Protein AF-A0A8T4YXF9-F1 (afdb_monomer_lite)

Structure (mmCIF, N/CA/C/O backbone):
data_AF-A0A8T4YXF9-F1
#
_entry.id   AF-A0A8T4YXF9-F1
#
loop_
_atom_site.group_PDB
_atom_site.id
_atom_site.type_symbol
_atom_site.label_atom_id
_atom_site.label_alt_id
_atom_site.label_comp_id
_atom_site.label_asym_id
_atom_site.label_entity_id
_atom_site.label_seq_id
_atom_site.pdbx_PDB_ins_code
_atom_site.Cartn_x
_atom_site.Cartn_y
_atom_site.Cartn_z
_atom_site.occupancy
_atom_site.B_iso_or_equiv
_atom_site.auth_seq_id
_atom_site.auth_comp_id
_atom_site.auth_asym_id
_atom_site.auth_atom_id
_atom_site.pdbx_PDB_model_num
ATOM 1 N N . MET A 1 1 ? 6.221 11.443 -21.864 1.00 37.50 1 MET A N 1
ATOM 2 C CA . MET A 1 1 ? 4.956 11.718 -21.140 1.00 37.50 1 MET A CA 1
ATOM 3 C C . MET A 1 1 ? 3.999 10.520 -21.097 1.00 37.50 1 MET A C 1
ATOM 5 O O . MET A 1 1 ? 3.347 10.346 -20.080 1.00 37.50 1 MET A O 1
ATOM 9 N N . ALA A 1 2 ? 3.949 9.648 -22.116 1.00 31.17 2 ALA A N 1
ATOM 10 C CA . ALA A 1 2 ? 3.061 8.471 -22.134 1.00 31.17 2 ALA A CA 1
ATOM 11 C C . ALA A 1 2 ? 3.384 7.363 -21.096 1.00 31.17 2 ALA A C 1
ATOM 13 O O . ALA A 1 2 ? 2.516 6.562 -20.759 1.00 31.17 2 ALA A O 1
ATOM 14 N N . SER A 1 3 ? 4.604 7.321 -20.543 1.00 36.28 3 SER A N 1
ATOM 15 C CA . SER A 1 3 ? 5.020 6.326 -19.538 1.00 36.28 3 SER A CA 1
ATOM 16 C C . SER A 1 3 ? 4.462 6.584 -18.129 1.00 36.28 3 SER A C 1
ATOM 18 O O . SER A 1 3 ? 4.162 5.630 -17.416 1.00 36.28 3 SER A O 1
ATOM 20 N N . PHE A 1 4 ? 4.237 7.848 -17.746 1.00 41.09 4 PHE A N 1
ATOM 21 C CA . PHE A 1 4 ? 3.657 8.216 -16.441 1.00 41.09 4 PHE A CA 1
ATOM 22 C C . PHE A 1 4 ? 2.193 7.787 -16.303 1.00 41.09 4 PHE A C 1
ATOM 24 O O . PHE A 1 4 ? 1.737 7.410 -15.219 1.00 41.09 4 PHE A O 1
ATOM 31 N N . ILE A 1 5 ? 1.466 7.814 -17.421 1.00 38.06 5 ILE A N 1
ATOM 32 C CA . ILE A 1 5 ? 0.070 7.391 -17.495 1.00 38.06 5 ILE A CA 1
ATOM 33 C C . ILE A 1 5 ? -0.006 5.863 -17.336 1.00 38.06 5 ILE A C 1
ATOM 35 O O . ILE A 1 5 ? -0.852 5.375 -16.598 1.00 38.06 5 ILE A O 1
ATOM 39 N N . SER A 1 6 ? 0.935 5.107 -17.916 1.00 39.06 6 SER A N 1
ATOM 40 C CA . SER A 1 6 ? 0.966 3.638 -17.834 1.00 39.06 6 SER A CA 1
ATOM 41 C C . SER A 1 6 ? 1.230 3.109 -16.413 1.00 39.06 6 SER A C 1
ATOM 43 O O . SER A 1 6 ? 0.475 2.259 -15.941 1.00 39.06 6 SER A O 1
ATOM 45 N N . SER A 1 7 ? 2.211 3.658 -15.677 1.00 43.06 7 SER A N 1
ATOM 46 C CA . SER A 1 7 ? 2.445 3.266 -14.270 1.00 43.06 7 SER A CA 1
ATOM 47 C C . SER A 1 7 ? 1.291 3.686 -13.353 1.00 43.06 7 SER A C 1
ATOM 49 O O . SER A 1 7 ? 0.903 2.931 -12.462 1.00 43.06 7 SER A O 1
ATOM 51 N N . SER A 1 8 ? 0.679 4.851 -13.598 1.00 41.12 8 SER A N 1
ATOM 52 C CA . SER A 1 8 ? -0.497 5.296 -12.839 1.00 41.12 8 SER A CA 1
ATOM 53 C C . SER A 1 8 ? -1.728 4.426 -13.113 1.00 41.12 8 SER A C 1
ATOM 55 O O . SER A 1 8 ? -2.466 4.120 -12.182 1.00 41.12 8 SER A O 1
ATOM 57 N N . ILE A 1 9 ? -1.922 3.977 -14.358 1.00 41.12 9 ILE A N 1
ATOM 58 C CA . ILE A 1 9 ? -3.012 3.077 -14.758 1.00 41.12 9 ILE A CA 1
ATOM 59 C C . ILE A 1 9 ? -2.824 1.675 -14.173 1.00 41.12 9 ILE A C 1
ATOM 61 O O . ILE A 1 9 ? -3.790 1.110 -13.682 1.00 41.12 9 ILE A O 1
ATOM 65 N N . ILE A 1 10 ? -1.611 1.112 -14.163 1.00 44.91 10 ILE A N 1
ATOM 66 C CA . ILE A 1 10 ? -1.363 -0.217 -13.571 1.00 44.91 10 ILE A CA 1
ATOM 67 C C . ILE A 1 10 ? -1.639 -0.200 -12.062 1.00 44.91 10 ILE A C 1
ATOM 69 O O . ILE A 1 10 ? -2.296 -1.107 -11.552 1.00 44.91 10 ILE A O 1
ATOM 73 N N . ILE A 1 11 ? -1.216 0.860 -11.363 1.00 48.94 11 ILE A N 1
ATOM 74 C CA . ILE A 1 11 ? -1.552 1.075 -9.948 1.00 48.94 11 ILE A CA 1
ATOM 75 C C . ILE A 1 11 ? -3.076 1.161 -9.775 1.00 48.94 11 ILE A C 1
ATOM 77 O O . ILE A 1 11 ? -3.632 0.422 -8.967 1.00 48.94 11 ILE A O 1
ATOM 81 N N . MET A 1 12 ? -3.759 1.960 -10.602 1.00 34.03 12 MET A N 1
ATOM 82 C CA . MET A 1 12 ? -5.221 2.103 -10.574 1.00 34.03 12 MET A CA 1
ATOM 83 C C . MET A 1 12 ? -5.959 0.785 -10.868 1.00 34.03 12 MET A C 1
ATOM 85 O O . MET A 1 12 ? -6.937 0.481 -10.198 1.00 34.03 12 MET A O 1
ATOM 89 N N . ILE A 1 13 ? -5.496 -0.039 -11.814 1.00 41.28 13 ILE A N 1
ATOM 90 C CA . ILE A 1 13 ? -6.091 -1.352 -12.129 1.00 41.28 13 ILE A CA 1
ATOM 91 C C . ILE A 1 13 ? -5.917 -2.321 -10.951 1.00 41.28 13 ILE A C 1
ATOM 93 O O . ILE A 1 13 ? -6.835 -3.078 -10.623 1.00 41.28 13 ILE A O 1
ATOM 97 N N . GLN A 1 14 ? -4.767 -2.276 -10.270 1.00 49.88 14 GLN A N 1
ATOM 98 C CA . GLN A 1 14 ? -4.555 -3.030 -9.036 1.00 49.88 14 GLN A CA 1
ATOM 9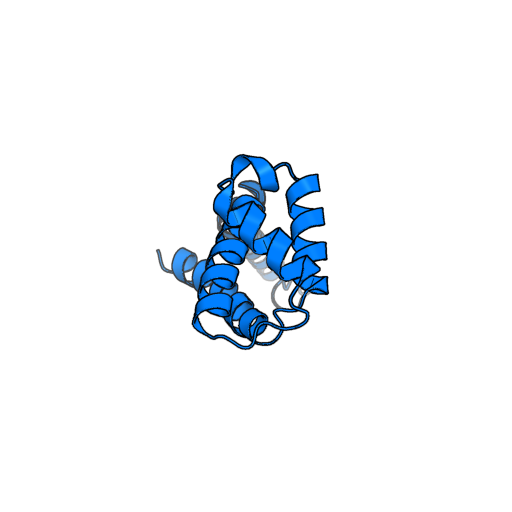9 C C . GLN A 1 14 ? -5.495 -2.541 -7.924 1.00 49.88 14 GLN A C 1
ATOM 101 O O . GLN A 1 14 ? -6.044 -3.363 -7.194 1.00 49.88 14 GLN A O 1
ATOM 106 N N . ASP A 1 15 ? -5.732 -1.231 -7.831 1.00 46.59 15 ASP A N 1
ATOM 107 C CA . ASP A 1 15 ? -6.634 -0.612 -6.854 1.00 46.59 15 ASP A CA 1
ATOM 108 C C . ASP A 1 15 ? -8.123 -0.927 -7.123 1.00 46.59 15 ASP A C 1
ATOM 110 O O . ASP A 1 15 ? -8.887 -1.129 -6.179 1.00 46.59 15 ASP A O 1
ATOM 114 N N . VAL A 1 16 ? -8.541 -1.086 -8.386 1.00 47.22 16 VAL A N 1
ATOM 115 C CA . VAL A 1 16 ? -9.903 -1.542 -8.737 1.00 47.22 16 VAL A CA 1
ATOM 116 C C . VAL A 1 16 ? -10.115 -3.005 -8.336 1.00 47.22 16 VAL A C 1
ATOM 118 O O . VAL A 1 16 ? -11.151 -3.343 -7.763 1.00 47.22 16 VAL A O 1
ATOM 121 N N . LYS A 1 17 ? -9.117 -3.878 -8.541 1.00 50.03 17 LYS A N 1
ATOM 122 C CA . LYS A 1 17 ? -9.159 -5.258 -8.022 1.00 50.03 17 LYS A CA 1
ATOM 123 C C . LYS A 1 17 ? -9.176 -5.279 -6.488 1.00 50.03 17 LYS A C 1
ATOM 125 O O . LYS A 1 17 ? -9.879 -6.094 -5.904 1.00 50.03 17 LYS A O 1
ATOM 130 N N . MET A 1 18 ? -8.463 -4.356 -5.835 1.00 52.22 18 MET A N 1
ATOM 131 C CA . MET A 1 18 ? -8.468 -4.193 -4.373 1.00 52.22 18 MET A CA 1
ATOM 132 C C . MET A 1 18 ? -9.834 -3.789 -3.806 1.00 52.22 18 MET A C 1
ATOM 134 O O . MET A 1 18 ? -10.144 -4.163 -2.676 1.00 52.22 18 MET A O 1
ATOM 138 N N . MET A 1 19 ? -10.655 -3.071 -4.576 1.00 50.22 19 MET A N 1
ATOM 139 C CA . MET A 1 19 ? -11.994 -2.637 -4.164 1.00 50.22 19 MET A CA 1
ATOM 140 C C . MET A 1 19 ? -12.930 -3.819 -3.848 1.00 50.22 19 MET A C 1
ATOM 142 O O . MET A 1 19 ? -13.811 -3.688 -3.004 1.00 50.22 19 MET A O 1
ATOM 146 N N . PHE A 1 20 ? -12.690 -4.987 -4.459 1.00 54.69 20 PHE A N 1
ATOM 147 C CA . PHE A 1 20 ? -13.447 -6.223 -4.223 1.00 54.69 20 PHE A CA 1
ATOM 148 C C . PHE A 1 20 ? -12.923 -7.082 -3.051 1.00 54.69 20 PHE A C 1
ATOM 150 O O . PHE A 1 20 ? -13.629 -7.986 -2.610 1.00 54.69 20 PHE A O 1
ATOM 157 N N . TYR A 1 21 ? -11.729 -6.800 -2.507 1.00 61.22 21 TYR A N 1
ATOM 158 C CA . TYR A 1 21 ? -11.090 -7.582 -1.427 1.00 61.22 21 TYR A CA 1
ATOM 159 C C . TYR A 1 21 ? -10.690 -6.720 -0.220 1.00 61.22 21 TYR A C 1
ATOM 161 O O . TYR A 1 21 ? -9.688 -6.993 0.448 1.00 61.22 21 TYR A O 1
ATOM 169 N N . LEU A 1 22 ? -11.434 -5.645 0.048 1.00 70.56 22 LEU A N 1
ATOM 170 C CA . LEU A 1 22 ? -11.183 -4.774 1.192 1.00 70.56 22 LEU A CA 1
ATOM 171 C C . LEU A 1 22 ? -11.615 -5.469 2.494 1.00 70.56 22 LEU A C 1
ATOM 173 O O . LEU A 1 22 ? -12.715 -5.262 2.988 1.00 70.56 22 LEU A O 1
ATOM 177 N N . ASP A 1 23 ? -10.755 -6.336 3.007 1.00 79.00 23 ASP A N 1
ATOM 178 C CA . ASP A 1 23 ? -11.009 -7.158 4.192 1.00 79.00 23 ASP A CA 1
ATOM 179 C C . ASP A 1 23 ? -10.217 -6.628 5.395 1.00 79.00 23 ASP A C 1
ATOM 181 O O . ASP A 1 23 ? -9.124 -6.066 5.224 1.00 79.00 23 ASP A O 1
ATOM 185 N N . SER A 1 24 ? -10.717 -6.839 6.615 1.00 83.25 24 SER A N 1
ATOM 186 C CA . SER A 1 24 ? -10.011 -6.431 7.842 1.00 83.25 24 SER A CA 1
ATOM 187 C C . SER A 1 24 ? -8.577 -6.983 7.892 1.00 83.25 24 SER A C 1
ATOM 189 O O . SER A 1 24 ? -7.617 -6.246 8.146 1.00 83.25 24 SER A O 1
ATOM 191 N N . HIS A 1 25 ? -8.392 -8.254 7.519 1.00 84.94 25 HIS A N 1
ATOM 192 C CA . HIS A 1 25 ? -7.077 -8.895 7.469 1.00 84.94 25 HIS A CA 1
ATOM 193 C C . HIS A 1 25 ? -6.114 -8.211 6.480 1.00 84.94 25 HIS A C 1
ATOM 195 O O . HIS A 1 25 ? -4.924 -8.032 6.766 1.00 84.94 25 HIS A O 1
ATOM 201 N N . TYR A 1 26 ? -6.617 -7.777 5.319 1.00 84.38 26 TYR A N 1
ATOM 202 C CA . TYR A 1 26 ? -5.809 -7.036 4.352 1.00 84.38 26 TYR A CA 1
ATOM 203 C C . TYR A 1 26 ? -5.358 -5.685 4.923 1.00 84.38 26 TYR A C 1
ATOM 205 O O . TYR A 1 26 ? -4.180 -5.330 4.813 1.00 84.38 26 TYR A O 1
ATOM 213 N N . LEU A 1 27 ? -6.267 -4.950 5.570 1.00 86.62 27 LEU A N 1
ATOM 214 C CA . LEU A 1 27 ? -5.954 -3.666 6.202 1.00 86.62 27 LEU A CA 1
ATOM 215 C C . LEU A 1 27 ? -4.934 -3.823 7.337 1.00 86.62 27 LEU A C 1
ATOM 217 O O . LEU A 1 27 ? -3.995 -3.030 7.425 1.00 86.62 27 LEU A O 1
ATOM 221 N N . ALA A 1 28 ? -5.052 -4.875 8.149 1.00 87.62 28 ALA A N 1
ATOM 222 C CA . ALA A 1 28 ? -4.096 -5.188 9.208 1.00 87.62 28 ALA A CA 1
ATOM 223 C C . ALA A 1 28 ? -2.690 -5.471 8.652 1.00 87.62 28 ALA A C 1
ATOM 225 O O . ALA A 1 28 ? -1.695 -4.931 9.146 1.00 87.62 28 ALA A O 1
ATOM 226 N N . ARG A 1 29 ? -2.596 -6.257 7.570 1.00 86.81 29 ARG A N 1
ATOM 227 C CA . ARG A 1 29 ? -1.320 -6.536 6.895 1.00 86.81 29 ARG A CA 1
ATOM 228 C C . ARG A 1 29 ? -0.710 -5.273 6.288 1.00 86.81 29 ARG A C 1
ATOM 230 O O . ARG A 1 29 ? 0.493 -5.047 6.437 1.00 86.81 29 ARG A O 1
ATOM 237 N N . LEU A 1 30 ? -1.526 -4.436 5.645 1.00 86.44 30 LEU A N 1
ATOM 238 C CA . LEU A 1 30 ? -1.081 -3.163 5.079 1.00 86.44 30 LEU A CA 1
ATOM 239 C C . LEU A 1 30 ? -0.558 -2.22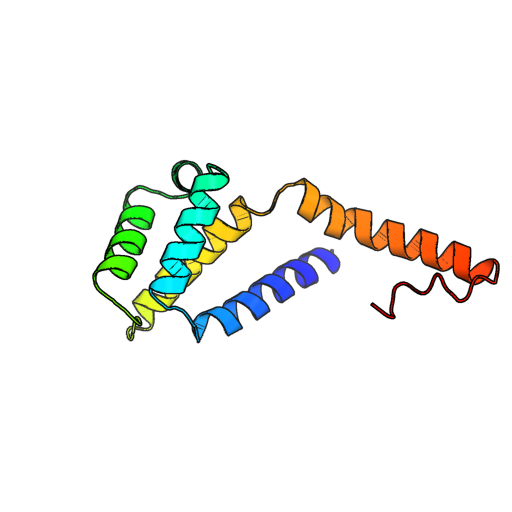3 6.172 1.00 86.44 30 LEU A C 1
ATOM 241 O O . LEU A 1 30 ? 0.507 -1.629 6.006 1.00 86.44 30 LEU A O 1
ATOM 245 N N . ARG A 1 31 ? -1.268 -2.126 7.302 1.00 88.75 31 ARG A N 1
ATOM 246 C CA . ARG A 1 31 ? -0.833 -1.354 8.472 1.00 88.75 31 ARG A CA 1
ATOM 247 C C . ARG A 1 31 ? 0.532 -1.833 8.962 1.00 88.75 31 ARG A C 1
ATOM 249 O O . ARG A 1 31 ? 1.434 -1.016 9.130 1.00 88.75 31 ARG A O 1
ATOM 256 N N . LEU A 1 32 ? 0.710 -3.142 9.144 1.00 89.56 32 LEU A N 1
ATOM 257 C CA . LEU A 1 32 ? 1.980 -3.715 9.597 1.00 89.56 32 LEU A CA 1
ATOM 258 C C . LEU A 1 32 ? 3.127 -3.391 8.628 1.00 89.56 32 LEU A C 1
ATOM 260 O O . LEU A 1 32 ? 4.219 -3.001 9.044 1.00 89.56 32 LEU A O 1
ATOM 264 N N . GLU A 1 33 ? 2.887 -3.494 7.322 1.00 85.88 33 GLU A N 1
ATOM 265 C CA . GLU A 1 33 ? 3.896 -3.161 6.320 1.00 85.88 33 GLU A CA 1
ATOM 266 C C . GLU A 1 33 ? 4.237 -1.662 6.292 1.00 85.88 33 GLU A C 1
ATOM 268 O O . GLU A 1 33 ? 5.412 -1.296 6.218 1.00 85.88 33 GLU A O 1
ATOM 273 N N . ALA A 1 34 ? 3.232 -0.794 6.414 1.00 87.00 34 ALA A N 1
ATOM 274 C CA . ALA A 1 34 ? 3.412 0.652 6.471 1.00 87.00 34 ALA A CA 1
ATOM 275 C C . ALA A 1 34 ? 4.145 1.105 7.744 1.00 87.00 34 ALA A C 1
ATOM 277 O O . ALA A 1 34 ? 4.941 2.047 7.690 1.00 87.00 34 ALA A O 1
ATOM 278 N N . MET A 1 35 ? 3.909 0.435 8.878 1.00 88.50 35 MET A N 1
ATOM 279 C CA . MET A 1 35 ? 4.629 0.677 10.131 1.00 88.50 35 MET A CA 1
ATOM 280 C C . MET A 1 35 ? 6.104 0.295 10.007 1.00 88.50 35 MET A C 1
ATOM 282 O O . MET A 1 35 ? 6.958 1.105 10.358 1.00 88.50 35 MET A O 1
ATOM 286 N N . ARG A 1 36 ? 6.417 -0.877 9.431 1.00 87.25 36 ARG A N 1
ATOM 287 C CA . ARG A 1 36 ? 7.811 -1.318 9.217 1.00 87.25 36 ARG A CA 1
ATOM 288 C C . ARG A 1 36 ? 8.626 -0.351 8.361 1.00 87.25 36 ARG A C 1
ATOM 290 O O . ARG A 1 36 ? 9.827 -0.229 8.553 1.00 87.25 36 ARG A O 1
ATOM 297 N N . ARG A 1 37 ? 7.986 0.342 7.416 1.00 83.38 37 ARG A N 1
ATOM 298 C CA . ARG A 1 37 ? 8.641 1.345 6.559 1.00 83.38 37 ARG A CA 1
ATOM 299 C C . ARG A 1 37 ? 8.593 2.766 7.135 1.00 83.38 37 ARG A C 1
ATOM 301 O O . ARG A 1 37 ? 8.918 3.707 6.420 1.00 83.38 37 ARG A O 1
ATOM 308 N N . HIS A 1 38 ? 8.130 2.942 8.377 1.00 84.50 38 HIS A N 1
ATOM 309 C CA . HIS A 1 38 ? 7.891 4.243 9.024 1.00 84.50 38 HIS A CA 1
ATOM 310 C C . HIS A 1 38 ? 6.969 5.199 8.238 1.00 84.50 38 HIS A C 1
ATOM 312 O O . HIS A 1 38 ? 6.905 6.398 8.509 1.00 84.50 38 HIS A O 1
ATOM 318 N N . VAL A 1 39 ? 6.199 4.675 7.281 1.00 87.19 39 VAL A N 1
ATOM 319 C CA . VAL A 1 39 ? 5.275 5.451 6.444 1.00 87.19 39 VAL A CA 1
ATOM 320 C C . VAL A 1 39 ? 3.976 5.736 7.192 1.00 87.19 39 VAL A C 1
ATOM 322 O O . VAL A 1 39 ? 3.392 6.803 7.018 1.00 87.19 39 VAL A O 1
ATOM 325 N N . TRP A 1 40 ? 3.548 4.816 8.061 1.00 87.88 40 TRP A N 1
ATOM 326 C CA . TRP A 1 40 ? 2.271 4.899 8.779 1.00 87.88 40 TRP A CA 1
ATOM 327 C C . TRP A 1 40 ? 2.084 6.211 9.550 1.00 87.88 40 TRP A C 1
ATOM 329 O O . TRP A 1 40 ? 1.023 6.823 9.494 1.00 87.88 40 TRP A O 1
ATOM 339 N N . PHE A 1 41 ? 3.133 6.673 10.230 1.00 85.69 41 PHE A N 1
ATOM 340 C CA . PHE A 1 41 ? 3.083 7.885 11.051 1.00 85.69 41 PHE A CA 1
ATOM 341 C C . PHE A 1 41 ? 3.432 9.162 10.281 1.00 85.69 41 PHE A C 1
ATOM 343 O O . PHE A 1 41 ? 3.059 10.247 10.714 1.00 85.69 41 PHE A O 1
ATOM 350 N N . LYS A 1 42 ? 4.127 9.041 9.144 1.00 86.19 42 LYS A N 1
ATOM 351 C CA . LYS A 1 42 ? 4.590 10.183 8.344 1.00 86.19 42 LYS A CA 1
ATOM 352 C C . LYS A 1 42 ? 3.603 10.579 7.246 1.00 86.19 42 LYS A C 1
ATOM 354 O O . LYS A 1 42 ? 3.485 11.755 6.927 1.00 86.19 42 LYS A O 1
ATOM 359 N N . ALA A 1 43 ? 2.920 9.604 6.647 1.00 84.19 43 ALA A N 1
ATOM 360 C CA . ALA A 1 43 ? 2.043 9.825 5.499 1.00 84.19 43 ALA A CA 1
ATOM 361 C C . ALA A 1 43 ? 0.562 9.993 5.874 1.00 84.19 43 ALA A C 1
ATOM 363 O O . ALA A 1 43 ? -0.183 10.577 5.086 1.00 84.19 43 ALA A O 1
ATOM 364 N N . LEU A 1 44 ? 0.123 9.489 7.036 1.00 88.94 44 LEU A N 1
ATOM 365 C CA . LEU A 1 44 ? -1.284 9.525 7.444 1.00 88.94 44 LEU A CA 1
ATOM 366 C C . LEU A 1 44 ? -1.556 10.522 8.573 1.00 88.94 44 LEU A C 1
ATOM 368 O O . LEU A 1 44 ? -0.821 10.606 9.563 1.00 88.94 44 LEU A O 1
ATOM 372 N N . SER A 1 45 ? -2.686 11.219 8.465 1.00 90.56 45 SER A N 1
ATOM 373 C CA . SER A 1 45 ? -3.216 12.048 9.547 1.00 90.56 45 SER A CA 1
ATOM 374 C C . SER A 1 45 ? -3.708 11.184 10.717 1.00 90.56 45 SER A C 1
ATOM 376 O O . SER A 1 45 ? -3.863 9.966 10.597 1.00 90.56 45 SER A O 1
ATOM 378 N N . SER A 1 46 ? -3.935 11.802 11.880 1.00 89.00 46 SER A N 1
ATOM 379 C CA . SER A 1 46 ? -4.496 11.096 13.045 1.00 89.00 46 SER A CA 1
ATOM 380 C C . SER A 1 46 ? -5.870 10.485 12.727 1.00 89.00 46 SER A C 1
ATOM 382 O O . SER A 1 46 ? -6.137 9.336 13.069 1.00 89.00 46 SER A O 1
ATOM 384 N N . LEU A 1 47 ? -6.702 11.218 11.975 1.00 90.81 47 LEU A N 1
ATOM 385 C CA . LEU A 1 47 ? -8.035 10.776 11.564 1.00 90.81 47 LEU A CA 1
ATOM 386 C C . LEU A 1 47 ? -7.985 9.576 10.612 1.00 90.81 47 LEU A C 1
ATOM 388 O O . LEU A 1 47 ? -8.719 8.612 10.804 1.00 90.81 47 LEU A O 1
ATOM 392 N N . GLU A 1 48 ? -7.109 9.610 9.603 1.00 89.19 48 GLU A N 1
ATOM 393 C CA . GLU A 1 48 ? -6.967 8.503 8.649 1.00 89.19 48 GLU A CA 1
ATOM 394 C C . GLU A 1 48 ? -6.506 7.219 9.357 1.00 89.19 48 GLU A C 1
ATOM 396 O O . GLU A 1 48 ? -7.020 6.138 9.074 1.00 89.19 48 GLU A O 1
ATOM 401 N N . ARG A 1 49 ? -5.583 7.339 10.323 1.00 92.06 49 ARG A N 1
ATOM 402 C CA . ARG A 1 49 ? -5.133 6.212 11.157 1.00 92.06 49 ARG A CA 1
ATOM 403 C C . ARG A 1 49 ? -6.261 5.664 12.024 1.00 92.06 49 ARG A C 1
ATOM 405 O O . ARG A 1 49 ? -6.487 4.458 12.024 1.00 92.06 49 ARG A O 1
ATOM 412 N N . GLY A 1 50 ? -6.989 6.547 12.709 1.00 90.88 50 GLY A N 1
ATOM 413 C CA . GLY A 1 50 ? -8.132 6.168 13.538 1.00 90.88 50 GLY A CA 1
ATOM 414 C C . GLY A 1 50 ? -9.221 5.454 12.739 1.00 90.88 50 GLY A C 1
ATOM 415 O O . GLY A 1 50 ? -9.751 4.448 13.199 1.00 90.88 50 GLY A O 1
ATOM 416 N N . LEU A 1 51 ? -9.500 5.912 11.515 1.00 90.00 51 LEU A N 1
ATOM 417 C CA . LEU A 1 51 ? -10.483 5.278 10.638 1.00 90.00 51 LEU A CA 1
ATOM 418 C C . LEU A 1 51 ? -10.068 3.854 10.249 1.00 90.00 51 LEU A C 1
ATOM 420 O O . LEU A 1 51 ? -10.882 2.938 10.334 1.00 90.00 51 LEU A O 1
ATOM 424 N N . VAL A 1 52 ? -8.811 3.647 9.847 1.00 88.88 52 VAL A N 1
ATOM 425 C CA . VAL A 1 52 ? -8.324 2.306 9.485 1.00 88.88 52 VAL A CA 1
ATOM 426 C C . VAL A 1 52 ? -8.316 1.379 10.701 1.00 88.88 52 VAL A C 1
ATOM 428 O O . VAL A 1 52 ? -8.766 0.241 10.598 1.00 88.88 52 VAL A O 1
ATOM 431 N N . ASP A 1 53 ? -7.869 1.865 11.858 1.00 90.31 53 ASP A N 1
ATOM 432 C CA . ASP A 1 53 ? -7.851 1.084 13.097 1.00 90.31 53 ASP A CA 1
ATOM 433 C C . ASP A 1 53 ? -9.261 0.706 13.566 1.00 90.31 53 ASP A C 1
ATOM 435 O O . ASP A 1 53 ? -9.472 -0.401 14.064 1.00 90.31 53 ASP A O 1
ATOM 439 N N . PHE A 1 54 ? -10.235 1.599 13.378 1.00 89.38 54 PHE A N 1
ATOM 440 C CA . PHE A 1 54 ? -11.639 1.318 13.658 1.00 89.38 54 PHE A CA 1
ATOM 441 C C . PHE A 1 54 ? -12.187 0.241 12.721 1.00 89.38 54 PHE A C 1
ATOM 443 O O . PHE A 1 54 ? -12.802 -0.716 13.182 1.00 89.38 54 PHE A O 1
ATOM 450 N N . VAL A 1 55 ? -11.914 0.345 11.419 1.00 88.62 55 VAL A N 1
ATOM 451 C CA . VAL A 1 55 ? -12.377 -0.640 10.432 1.00 88.62 55 VAL A CA 1
ATOM 452 C C . VAL A 1 55 ? -11.773 -2.014 10.708 1.00 88.62 55 VAL A C 1
ATOM 454 O O . VAL A 1 55 ? -12.518 -2.983 10.738 1.00 88.62 55 VAL A O 1
ATOM 457 N N . ILE A 1 56 ? -10.475 -2.101 11.016 1.00 87.81 56 ILE A N 1
ATOM 458 C CA . ILE A 1 56 ? -9.827 -3.376 11.372 1.00 87.81 56 ILE A CA 1
ATOM 459 C C . ILE A 1 56 ? -10.518 -4.041 12.575 1.00 87.81 56 ILE A C 1
ATOM 461 O O . ILE A 1 56 ? -10.688 -5.258 12.595 1.00 87.81 56 ILE A O 1
ATOM 465 N N . LYS A 1 57 ? -10.918 -3.255 13.582 1.00 85.75 57 LYS A N 1
ATOM 466 C CA . LYS A 1 57 ? -11.525 -3.778 14.817 1.00 85.75 57 LYS A CA 1
ATOM 467 C C . LYS A 1 57 ? -13.008 -4.113 14.690 1.00 85.75 57 LYS A C 1
ATOM 469 O O . LYS A 1 57 ? -13.471 -5.027 15.359 1.00 85.75 57 LYS A O 1
ATOM 474 N N . VAL A 1 58 ? -13.754 -3.329 13.917 1.00 84.12 58 VAL A N 1
ATOM 475 C CA . VAL A 1 58 ? -15.226 -3.322 13.965 1.00 84.12 58 VAL A CA 1
ATOM 476 C C . VAL A 1 58 ? -15.848 -3.957 12.727 1.00 84.12 58 VAL A C 1
ATOM 478 O O . VAL 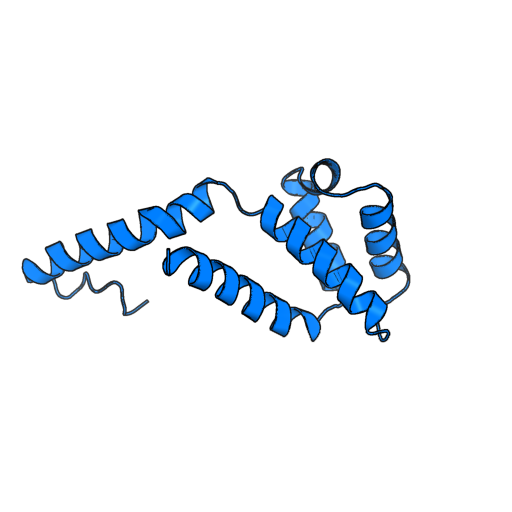A 1 58 ? -16.962 -4.470 12.797 1.00 84.12 58 VAL A O 1
ATOM 481 N N . VAL A 1 59 ? -15.164 -3.923 11.584 1.00 79.25 59 VAL A N 1
ATOM 482 C CA . VAL A 1 59 ? -15.771 -4.247 10.294 1.00 79.25 59 VAL A CA 1
ATOM 483 C C . VAL A 1 59 ? -14.928 -5.279 9.561 1.00 79.25 59 VAL A C 1
ATOM 485 O O . VAL A 1 59 ? -13.864 -4.965 9.039 1.00 79.25 59 VAL A O 1
ATOM 488 N N . ASP A 1 60 ? -15.452 -6.500 9.461 1.00 75.00 60 ASP A N 1
ATOM 489 C CA . ASP A 1 60 ? -14.798 -7.575 8.711 1.00 75.00 60 ASP A CA 1
ATOM 490 C C . ASP A 1 60 ? -14.736 -7.225 7.211 1.00 75.00 60 ASP A C 1
ATOM 492 O O . ASP A 1 60 ? -13.660 -7.139 6.622 1.00 75.00 60 ASP A O 1
ATOM 496 N N . LYS A 1 61 ? -15.892 -6.851 6.632 1.00 78.62 61 LYS A N 1
ATOM 497 C CA . LYS A 1 61 ? -16.021 -6.329 5.260 1.00 78.62 61 LYS A CA 1
ATOM 498 C C . LYS A 1 61 ? -16.902 -5.077 5.218 1.00 78.62 61 LYS A C 1
ATOM 500 O O . LYS A 1 61 ? -18.086 -5.155 5.566 1.00 78.62 61 LYS A O 1
ATOM 505 N N . PRO A 1 62 ? -16.383 -3.917 4.779 1.00 76.38 62 PRO A N 1
ATOM 506 C CA . PRO A 1 62 ? -17.171 -2.701 4.674 1.00 76.38 62 PRO A CA 1
ATOM 507 C C . PRO A 1 62 ? -18.200 -2.841 3.551 1.00 76.38 62 PRO A C 1
ATOM 509 O O . PRO A 1 62 ? -17.849 -3.074 2.402 1.00 76.38 62 PRO A O 1
ATOM 512 N N . ARG A 1 63 ? -19.487 -2.690 3.890 1.00 77.69 63 ARG A N 1
ATOM 513 C CA . ARG A 1 63 ? -20.606 -2.752 2.926 1.00 77.69 63 ARG A CA 1
ATOM 514 C C . ARG A 1 63 ? -20.976 -1.389 2.334 1.00 77.69 63 ARG A C 1
ATOM 516 O O . ARG A 1 63 ? -21.651 -1.317 1.315 1.00 77.69 63 ARG A O 1
ATOM 523 N N . SER A 1 64 ? -20.557 -0.302 2.981 1.00 83.44 64 SER A N 1
ATOM 524 C CA . SER A 1 64 ? -20.858 1.061 2.539 1.00 83.44 64 SER A CA 1
ATOM 525 C C . SER A 1 64 ? -19.875 1.518 1.464 1.00 83.44 64 SER A C 1
ATOM 527 O O . SER A 1 64 ? -18.673 1.594 1.717 1.00 83.44 64 SER A O 1
ATOM 529 N N . LEU A 1 65 ? -20.395 1.902 0.294 1.00 78.88 65 LEU A N 1
ATOM 530 C CA . LEU A 1 65 ? -19.596 2.417 -0.825 1.00 78.88 65 LEU A CA 1
ATOM 531 C C . LEU A 1 65 ? -18.766 3.644 -0.433 1.00 78.88 65 LEU A C 1
ATOM 533 O O . LEU A 1 65 ? -17.587 3.718 -0.765 1.00 78.88 65 LEU A O 1
ATOM 537 N N . ARG A 1 66 ? -19.344 4.570 0.346 1.00 83.62 66 ARG A N 1
ATOM 538 C CA . ARG A 1 66 ? -18.622 5.759 0.831 1.00 83.62 66 ARG A CA 1
ATOM 539 C C . ARG A 1 66 ? -17.431 5.383 1.710 1.00 83.62 66 ARG A C 1
ATOM 541 O O . ARG A 1 66 ? -16.373 5.994 1.604 1.00 83.62 66 ARG A O 1
ATOM 548 N N . LEU A 1 67 ? -17.590 4.376 2.570 1.00 82.56 67 LEU A N 1
ATOM 549 C CA . LEU A 1 67 ? -16.511 3.912 3.440 1.00 82.56 67 LEU A CA 1
ATOM 550 C C . LEU A 1 67 ? -15.402 3.231 2.630 1.00 82.56 67 LEU A C 1
ATOM 552 O O . LEU A 1 67 ? -14.227 3.511 2.854 1.00 82.56 67 LEU A O 1
ATOM 556 N N . ILE A 1 68 ? -15.776 2.387 1.665 1.00 83.25 68 ILE A N 1
ATOM 557 C CA . ILE A 1 68 ? -14.829 1.738 0.750 1.00 83.25 68 ILE A CA 1
ATOM 558 C C . ILE A 1 68 ? -14.020 2.789 -0.009 1.00 83.25 68 ILE A C 1
ATOM 560 O O . ILE A 1 68 ? -12.801 2.682 -0.084 1.00 83.25 68 ILE A O 1
ATOM 564 N N . GLU A 1 69 ? -14.671 3.827 -0.529 1.00 82.81 69 GLU A N 1
ATOM 565 C CA . GLU A 1 69 ? -14.010 4.878 -1.301 1.00 82.81 69 GLU A CA 1
ATOM 566 C C . GLU A 1 69 ? -12.994 5.666 -0.457 1.00 82.81 69 GLU A C 1
ATOM 568 O O . GLU A 1 69 ? -11.866 5.916 -0.891 1.00 82.81 69 GLU A O 1
ATOM 573 N N . VAL A 1 70 ? -13.361 6.025 0.778 1.00 87.19 70 VAL A N 1
ATOM 574 C CA . VAL A 1 70 ? -12.450 6.708 1.709 1.00 87.19 70 VAL A CA 1
ATOM 575 C C . VAL A 1 70 ? -11.270 5.804 2.073 1.00 87.19 70 VAL A C 1
ATOM 577 O O . VAL A 1 70 ? -10.121 6.248 2.039 1.00 87.19 70 VAL A O 1
ATOM 580 N N . LEU A 1 71 ? -11.518 4.526 2.367 1.00 85.44 71 LEU A N 1
ATOM 581 C CA . LEU A 1 71 ? -10.454 3.570 2.672 1.00 85.44 71 LEU A CA 1
ATOM 582 C C . LEU A 1 71 ? -9.537 3.326 1.471 1.00 85.44 71 LEU A C 1
ATOM 584 O O . LEU A 1 71 ? -8.320 3.277 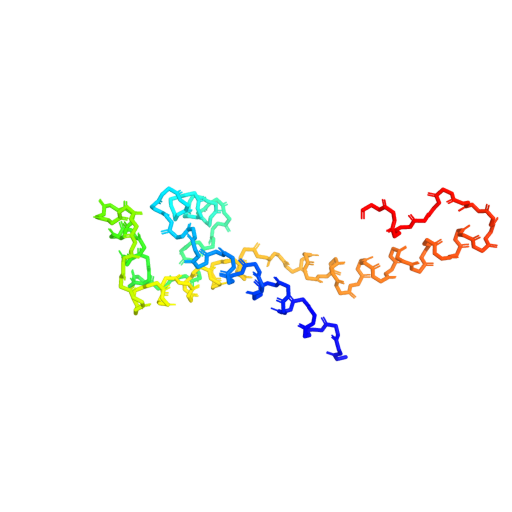1.639 1.00 85.44 71 LEU A O 1
ATOM 588 N N . ALA A 1 72 ? -10.087 3.235 0.261 1.00 82.69 72 ALA A N 1
ATOM 589 C CA . ALA A 1 72 ? -9.311 3.106 -0.966 1.00 82.69 72 ALA A CA 1
ATOM 590 C C . ALA A 1 72 ? -8.354 4.293 -1.130 1.00 82.69 72 ALA A C 1
ATOM 592 O O . ALA A 1 72 ? -7.158 4.091 -1.347 1.00 82.69 72 ALA A O 1
ATOM 593 N N . ARG A 1 73 ? -8.829 5.529 -0.917 1.00 85.44 73 ARG A N 1
ATOM 594 C CA . ARG A 1 73 ? -7.970 6.725 -0.941 1.00 85.44 73 ARG A CA 1
ATOM 595 C C . ARG A 1 73 ? -6.817 6.634 0.062 1.00 85.44 73 ARG A C 1
ATOM 597 O O . ARG A 1 73 ? -5.675 6.941 -0.291 1.00 85.44 73 ARG A O 1
ATOM 604 N N . ILE A 1 74 ? -7.086 6.165 1.281 1.00 87.06 74 ILE A N 1
ATOM 605 C CA . ILE A 1 74 ? -6.055 5.975 2.311 1.00 87.06 74 ILE A CA 1
ATOM 606 C C . ILE A 1 74 ? -5.040 4.902 1.884 1.00 87.06 74 ILE A C 1
ATOM 608 O O . ILE A 1 74 ? -3.833 5.121 1.985 1.00 87.06 74 ILE A O 1
ATOM 612 N N . ILE A 1 75 ? -5.496 3.768 1.351 1.00 84.19 75 ILE A N 1
ATOM 613 C CA . ILE A 1 75 ? -4.622 2.679 0.884 1.00 84.19 75 ILE A CA 1
ATOM 614 C C . ILE A 1 75 ? -3.714 3.150 -0.249 1.00 84.19 75 ILE A C 1
ATOM 616 O O . ILE A 1 75 ? -2.514 2.870 -0.226 1.00 84.19 75 ILE A O 1
ATOM 620 N N . VAL A 1 76 ? -4.253 3.893 -1.217 1.00 82.31 76 VAL A N 1
ATOM 621 C CA . VAL A 1 76 ? -3.468 4.466 -2.318 1.00 82.31 76 VAL A CA 1
ATOM 622 C C . VAL A 1 76 ? -2.396 5.403 -1.772 1.00 82.31 76 VAL A C 1
ATOM 624 O O . VAL A 1 76 ? -1.237 5.322 -2.182 1.00 82.31 76 VAL A O 1
ATOM 627 N N . LYS A 1 77 ? -2.748 6.257 -0.805 1.00 84.31 77 LYS A N 1
ATOM 628 C CA . LYS A 1 77 ? -1.807 7.167 -0.141 1.00 84.31 77 LYS A CA 1
ATOM 629 C C . LYS A 1 77 ? -0.673 6.401 0.548 1.00 84.31 77 LYS A C 1
ATOM 631 O O . LYS A 1 77 ? 0.497 6.713 0.323 1.00 84.31 77 LYS A O 1
ATOM 636 N N . VAL A 1 78 ? -1.008 5.355 1.307 1.00 85.00 78 VAL A N 1
ATOM 637 C CA . VAL A 1 78 ? -0.045 4.463 1.976 1.00 85.00 78 VAL A CA 1
ATOM 638 C C . VAL A 1 78 ? 0.874 3.798 0.950 1.00 85.00 78 VAL A C 1
ATOM 640 O O . VAL A 1 78 ? 2.094 3.926 1.041 1.00 85.00 78 VAL A O 1
ATOM 643 N N . LYS A 1 79 ? 0.313 3.138 -0.070 1.00 81.38 79 LYS A N 1
ATOM 644 C CA . LYS A 1 79 ? 1.092 2.443 -1.104 1.00 81.38 79 LYS A CA 1
ATOM 645 C C . LYS A 1 79 ? 2.014 3.396 -1.856 1.00 81.38 79 LYS A C 1
ATOM 647 O O . LYS A 1 79 ? 3.180 3.068 -2.064 1.00 81.38 79 LYS A O 1
ATOM 652 N N . ARG A 1 80 ? 1.537 4.590 -2.218 1.00 77.75 80 ARG A N 1
ATOM 653 C CA . ARG A 1 80 ? 2.355 5.613 -2.888 1.00 77.75 80 ARG A CA 1
ATOM 654 C C . ARG A 1 80 ? 3.523 6.081 -2.037 1.00 77.75 80 ARG A C 1
ATOM 656 O O . ARG A 1 80 ? 4.600 6.287 -2.589 1.00 77.75 80 ARG A O 1
ATOM 663 N N . ALA A 1 81 ? 3.318 6.233 -0.733 1.00 81.31 81 ALA A N 1
ATOM 664 C CA . ALA A 1 81 ? 4.376 6.610 0.195 1.00 81.31 81 ALA A CA 1
ATOM 665 C C . ALA A 1 81 ? 5.343 5.447 0.497 1.00 81.31 81 ALA A C 1
ATOM 667 O O . ALA A 1 81 ? 6.513 5.679 0.783 1.00 81.31 81 ALA A O 1
ATOM 668 N N . MET A 1 82 ? 4.889 4.194 0.380 1.00 77.12 82 MET A N 1
ATOM 669 C CA . MET A 1 82 ? 5.738 2.999 0.489 1.00 77.12 82 MET A CA 1
ATOM 670 C C . MET A 1 82 ? 6.549 2.699 -0.775 1.00 77.12 82 MET A C 1
ATOM 672 O O . MET A 1 82 ? 7.548 1.974 -0.696 1.00 77.12 82 MET A O 1
ATOM 676 N N . MET A 1 83 ? 6.128 3.201 -1.939 1.00 72.38 83 MET A N 1
ATOM 677 C CA . MET A 1 83 ? 6.921 3.116 -3.162 1.00 72.38 83 MET A CA 1
ATOM 678 C C . MET A 1 83 ? 8.163 3.991 -3.013 1.00 72.38 83 MET A C 1
ATOM 680 O O . MET A 1 83 ? 8.069 5.217 -2.974 1.00 72.38 83 MET A O 1
ATOM 684 N N . SER A 1 84 ? 9.331 3.352 -2.930 1.00 66.38 84 SER A N 1
ATOM 685 C CA . SER A 1 84 ? 10.599 4.068 -2.843 1.00 66.38 84 SER A CA 1
ATOM 686 C C . SER A 1 84 ? 10.860 4.867 -4.130 1.00 66.38 84 SER A C 1
ATOM 688 O O . SER A 1 84 ? 10.440 4.441 -5.214 1.00 66.38 84 SER A O 1
ATOM 690 N N . PRO A 1 85 ? 11.612 5.982 -4.051 1.00 62.72 85 PRO A N 1
ATOM 691 C CA . PRO A 1 85 ? 12.133 6.675 -5.231 1.00 62.72 85 PRO A CA 1
ATOM 692 C C . PRO A 1 85 ? 12.878 5.718 -6.166 1.00 62.72 85 PRO A C 1
ATOM 694 O O . PRO A 1 85 ? 12.774 5.833 -7.380 1.00 62.72 85 PRO A O 1
ATOM 697 N N . LEU A 1 86 ? 13.549 4.712 -5.594 1.00 55.06 86 LEU A N 1
ATOM 698 C CA . LEU A 1 86 ? 14.261 3.670 -6.324 1.00 55.06 86 LEU A CA 1
ATOM 699 C C . LEU A 1 86 ? 13.335 2.807 -7.189 1.00 55.06 86 LEU A C 1
ATOM 701 O O . LEU A 1 86 ? 13.716 2.439 -8.292 1.00 55.06 86 LEU A O 1
ATOM 705 N N . ARG A 1 87 ? 12.117 2.488 -6.725 1.00 65.19 87 ARG A N 1
ATOM 706 C CA . ARG A 1 87 ? 11.161 1.717 -7.535 1.00 65.19 87 ARG A CA 1
ATOM 707 C C . ARG A 1 87 ? 10.606 2.547 -8.687 1.00 65.19 87 ARG A C 1
ATOM 709 O O . ARG A 1 87 ? 10.476 2.022 -9.787 1.00 65.19 87 ARG A O 1
ATOM 716 N N . ARG A 1 88 ? 10.370 3.844 -8.459 1.00 65.44 88 ARG A N 1
ATOM 717 C CA . ARG A 1 88 ? 10.025 4.786 -9.537 1.00 65.44 88 ARG A CA 1
ATOM 718 C C . ARG A 1 88 ? 11.163 4.887 -10.549 1.00 65.44 88 ARG A C 1
ATOM 720 O O . ARG A 1 88 ? 10.934 4.706 -11.733 1.00 65.44 88 ARG A O 1
ATOM 727 N N . LEU A 1 89 ? 12.399 5.035 -10.076 1.00 67.50 89 LEU A N 1
ATOM 728 C CA . LEU A 1 89 ? 13.593 5.059 -10.918 1.00 67.50 89 LEU A CA 1
ATOM 729 C C . LEU A 1 89 ? 13.807 3.735 -11.673 1.00 67.50 89 LEU A C 1
ATOM 731 O O . LEU A 1 89 ? 14.175 3.747 -12.842 1.00 67.50 89 LEU A O 1
ATOM 735 N N . MET A 1 90 ? 13.553 2.578 -11.055 1.00 67.62 90 MET A N 1
ATOM 736 C CA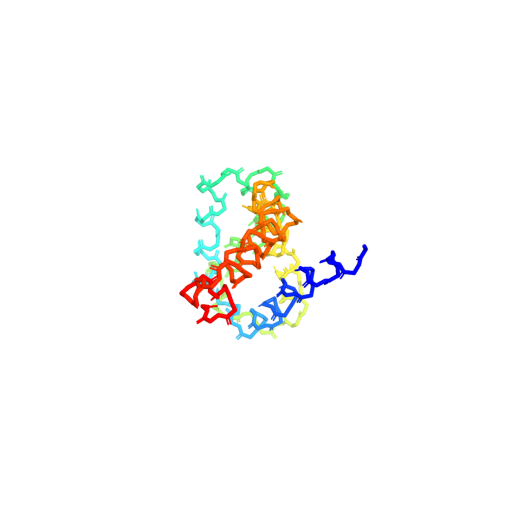 . MET A 1 90 ? 13.605 1.287 -11.749 1.00 67.62 90 MET A CA 1
ATOM 737 C C . MET A 1 90 ? 12.540 1.183 -12.839 1.00 67.62 90 MET A C 1
ATOM 739 O O . MET A 1 90 ? 12.824 0.628 -13.894 1.00 67.62 90 MET A O 1
ATOM 743 N N . GLU A 1 91 ? 11.329 1.690 -12.618 1.00 73.44 91 GLU A N 1
ATOM 744 C CA . GLU A 1 91 ? 10.291 1.696 -13.654 1.00 73.44 91 GLU A CA 1
ATOM 745 C C . GLU A 1 91 ? 10.603 2.687 -14.780 1.00 73.44 91 GLU A C 1
ATOM 747 O O . GLU A 1 91 ? 10.469 2.339 -15.953 1.00 73.44 91 GLU A O 1
ATOM 752 N N . GLU A 1 92 ? 11.051 3.892 -14.435 1.00 75.88 92 GLU A N 1
ATOM 753 C CA . GLU A 1 92 ? 11.270 4.992 -15.377 1.00 75.88 92 GLU A CA 1
ATOM 754 C C . GLU A 1 92 ? 12.590 4.878 -16.141 1.00 75.88 92 GLU A C 1
ATOM 756 O O . GLU A 1 92 ? 12.651 5.228 -17.317 1.00 75.88 92 GLU A O 1
ATOM 761 N N . VAL A 1 93 ? 13.643 4.382 -15.494 1.00 76.38 93 VAL A N 1
ATOM 762 C CA . VAL A 1 93 ? 15.005 4.329 -16.045 1.00 76.38 93 VAL A CA 1
ATOM 763 C C . VAL A 1 93 ? 15.492 2.890 -16.154 1.00 76.38 93 VAL A C 1
ATOM 765 O O . VAL A 1 93 ? 15.962 2.481 -17.215 1.00 76.38 93 VAL A O 1
ATOM 768 N N . GLY A 1 94 ? 15.330 2.092 -15.096 1.00 77.88 94 GLY A N 1
ATOM 769 C CA . GLY A 1 94 ? 15.835 0.716 -15.046 1.00 77.88 94 GLY A CA 1
ATOM 770 C C . GLY A 1 94 ? 15.233 -0.202 -16.115 1.00 77.88 94 GLY A C 1
ATOM 771 O O . GLY A 1 94 ? 15.970 -0.872 -16.834 1.00 77.88 94 GLY A O 1
ATOM 772 N N . ARG A 1 95 ? 13.904 -0.208 -16.278 1.00 79.19 95 ARG A N 1
ATOM 773 C CA . ARG A 1 95 ? 13.196 -1.027 -17.275 1.00 79.19 95 ARG A CA 1
ATOM 774 C C . ARG A 1 95 ? 13.561 -0.634 -18.711 1.00 79.19 95 ARG A C 1
ATOM 776 O O . ARG A 1 95 ? 13.905 -1.533 -19.481 1.00 79.19 95 ARG A O 1
ATOM 783 N N . PRO A 1 96 ? 13.528 0.655 -19.108 1.00 84.56 96 PRO A N 1
ATOM 784 C CA . PRO A 1 96 ? 13.996 1.058 -20.433 1.00 84.56 96 PRO A CA 1
ATOM 785 C C . PRO A 1 96 ? 15.465 0.718 -20.674 1.00 84.56 96 PRO A C 1
ATOM 787 O O . PRO A 1 96 ? 15.806 0.242 -21.754 1.00 84.56 96 PRO A O 1
ATOM 790 N N . LEU A 1 97 ? 16.330 0.910 -19.675 1.00 86.50 97 LEU A N 1
ATOM 791 C CA . LEU A 1 97 ? 17.750 0.588 -19.789 1.00 86.50 97 LEU A CA 1
ATOM 792 C C . LEU A 1 97 ? 17.972 -0.916 -19.992 1.00 86.50 97 LEU A C 1
ATOM 794 O O . LEU A 1 97 ? 18.668 -1.308 -20.927 1.00 86.50 97 LEU A O 1
ATOM 798 N N . ALA A 1 98 ? 17.313 -1.759 -19.194 1.00 85.25 98 ALA A N 1
ATOM 799 C CA . ALA A 1 98 ? 17.376 -3.211 -19.329 1.00 85.25 98 ALA A CA 1
ATOM 800 C C . ALA A 1 98 ? 16.870 -3.682 -20.704 1.00 85.25 98 ALA A C 1
ATOM 802 O O . ALA A 1 98 ? 17.501 -4.529 -21.335 1.00 85.25 98 ALA A O 1
ATOM 803 N N . LYS A 1 99 ? 15.792 -3.077 -21.225 1.00 87.81 99 LYS A N 1
ATOM 804 C CA . LYS A 1 99 ? 15.306 -3.340 -22.590 1.00 87.81 99 LYS A CA 1
ATOM 805 C C . LYS A 1 99 ? 16.327 -2.966 -23.661 1.00 87.81 99 LYS A C 1
ATOM 807 O O . LYS A 1 99 ? 16.512 -3.726 -24.605 1.00 87.81 99 LYS A O 1
ATOM 812 N N . ARG A 1 100 ? 17.006 -1.821 -23.527 1.00 87.62 100 ARG A N 1
ATOM 813 C CA . ARG A 1 100 ? 18.044 -1.399 -24.484 1.00 87.62 100 ARG A CA 1
ATOM 814 C C . ARG A 1 100 ? 19.236 -2.354 -24.476 1.00 87.62 100 ARG A C 1
ATOM 816 O O . ARG A 1 100 ? 19.691 -2.744 -25.544 1.00 87.62 100 ARG A O 1
ATOM 823 N N . ILE A 1 101 ? 19.699 -2.763 -23.296 1.00 87.88 101 ILE A N 1
ATOM 824 C CA . ILE A 1 101 ? 20.808 -3.718 -23.149 1.00 87.88 101 ILE A CA 1
ATOM 825 C C . ILE A 1 101 ? 20.423 -5.088 -23.727 1.00 87.88 101 ILE A C 1
ATOM 827 O O . ILE A 1 101 ? 21.176 -5.659 -24.511 1.00 87.88 101 ILE A O 1
ATOM 831 N N . SER A 1 102 ? 19.218 -5.575 -23.418 1.00 88.75 102 SER A N 1
ATOM 832 C CA . SER A 1 102 ? 18.652 -6.800 -23.997 1.00 88.75 102 SER A CA 1
ATOM 833 C C . SER A 1 102 ? 18.590 -6.734 -25.530 1.00 88.75 102 SER A C 1
ATOM 835 O O . SER A 1 102 ? 19.035 -7.660 -26.205 1.00 88.75 102 SER A O 1
ATOM 837 N N . ALA A 1 103 ? 18.135 -5.612 -26.098 1.00 89.06 103 ALA A N 1
ATOM 838 C CA . ALA A 1 103 ? 18.093 -5.416 -27.546 1.00 89.06 103 ALA A CA 1
ATOM 839 C C . ALA A 1 103 ? 19.492 -5.437 -28.188 1.00 89.06 103 ALA A C 1
ATOM 841 O O . ALA A 1 103 ? 19.657 -5.992 -29.273 1.00 89.06 103 ALA A O 1
ATOM 842 N N . ILE A 1 104 ? 20.508 -4.871 -27.528 1.00 91.69 104 ILE A N 1
ATOM 843 C CA . ILE A 1 104 ? 21.901 -4.932 -27.997 1.00 91.69 104 ILE A CA 1
ATOM 844 C C . ILE A 1 104 ? 22.403 -6.382 -27.990 1.00 91.69 104 ILE A C 1
ATOM 846 O O . ILE A 1 104 ? 22.934 -6.845 -28.996 1.00 91.69 104 ILE A O 1
ATOM 850 N N . ALA A 1 105 ? 22.166 -7.125 -26.907 1.00 88.31 105 ALA A N 1
ATOM 851 C CA . ALA A 1 105 ? 22.569 -8.527 -26.801 1.00 88.31 105 ALA A CA 1
ATOM 852 C C . ALA A 1 105 ? 21.875 -9.428 -27.841 1.00 88.31 105 ALA A C 1
ATOM 854 O O . ALA A 1 105 ? 22.513 -10.306 -28.425 1.00 88.31 105 ALA A O 1
ATOM 855 N N . LEU A 1 106 ? 20.592 -9.180 -28.134 1.00 89.69 106 LEU A N 1
ATOM 856 C CA . LEU A 1 106 ? 19.864 -9.874 -29.202 1.00 89.69 106 LEU A CA 1
ATOM 857 C C . LEU A 1 106 ? 20.465 -9.584 -30.583 1.00 89.69 106 LEU A C 1
ATOM 859 O O . LEU A 1 106 ? 20.618 -10.503 -31.385 1.00 89.69 106 LEU A O 1
ATOM 863 N N . ARG A 1 107 ? 20.858 -8.330 -30.855 1.00 88.12 107 ARG A N 1
ATOM 864 C CA . ARG A 1 107 ? 21.541 -7.949 -32.107 1.00 88.12 107 ARG A CA 1
ATOM 865 C C . ARG A 1 107 ? 22.912 -8.605 -32.258 1.00 88.12 107 ARG A C 1
ATOM 867 O O . ARG A 1 107 ? 23.350 -8.817 -33.381 1.00 88.12 107 ARG A O 1
ATOM 874 N N . TRP A 1 108 ? 23.563 -8.951 -31.152 1.00 90.44 108 TRP A N 1
ATOM 875 C CA . TRP A 1 108 ? 24.798 -9.739 -31.142 1.00 90.44 108 TRP A CA 1
ATOM 876 C C . TRP A 1 108 ? 24.566 -11.252 -31.288 1.00 90.44 108 TRP A C 1
ATOM 878 O O . TRP A 1 108 ? 25.519 -12.020 -31.251 1.00 90.44 108 TRP A O 1
ATOM 888 N N . GLY A 1 109 ? 23.318 -11.697 -31.477 1.00 89.50 109 GLY A N 1
ATOM 889 C CA . GLY A 1 109 ? 22.975 -13.102 -31.714 1.00 89.50 109 GLY A CA 1
ATOM 890 C C . GLY A 1 109 ? 22.635 -13.896 -30.451 1.00 89.50 109 GLY A C 1
ATOM 891 O O . GLY A 1 109 ? 22.337 -15.088 -30.543 1.00 89.50 109 GLY A O 1
ATOM 892 N N . ASN A 1 110 ? 22.614 -13.263 -29.273 1.00 84.06 110 ASN A N 1
ATOM 893 C CA . ASN A 1 110 ? 22.264 -13.949 -28.035 1.00 84.06 110 ASN A CA 1
ATOM 894 C C . ASN A 1 110 ? 20.738 -14.042 -27.843 1.00 84.06 110 ASN A C 1
ATOM 896 O O . ASN A 1 110 ? 20.117 -13.179 -27.221 1.00 84.06 110 ASN A O 1
ATOM 900 N N . LYS A 1 111 ? 20.136 -15.134 -28.331 1.00 81.94 111 LYS A N 1
ATOM 901 C CA . LYS A 1 111 ? 18.685 -15.404 -28.250 1.00 81.94 111 LYS A CA 1
ATOM 902 C C . LYS A 1 111 ? 18.149 -15.550 -26.817 1.00 81.94 111 LYS A C 1
ATOM 904 O O . LYS A 1 111 ? 16.959 -15.344 -26.599 1.00 81.94 111 LYS A O 1
ATOM 909 N N . SER A 1 112 ? 19.009 -15.871 -25.847 1.00 81.19 112 SER A N 1
ATOM 910 C CA . SER A 1 112 ? 18.620 -16.025 -24.434 1.00 81.19 112 SER A CA 1
ATOM 911 C C . SER A 1 112 ? 18.352 -14.695 -23.721 1.00 81.19 112 SER A C 1
ATOM 913 O O . SER A 1 112 ? 17.716 -14.673 -22.673 1.00 81.19 112 SER A O 1
ATOM 915 N N . ALA A 1 113 ? 18.778 -13.568 -24.298 1.00 78.62 113 ALA A N 1
ATOM 916 C CA . ALA A 1 113 ? 18.636 -12.249 -23.690 1.00 78.62 113 ALA A CA 1
ATOM 917 C C . ALA A 1 113 ? 17.242 -11.619 -23.882 1.00 78.62 113 ALA A C 1
ATOM 919 O O . ALA A 1 113 ? 17.086 -10.424 -23.633 1.00 78.62 113 ALA A O 1
ATOM 920 N N . ASN A 1 114 ? 16.233 -12.364 -24.349 1.00 78.00 114 ASN A N 1
ATOM 921 C CA . ASN A 1 114 ? 14.904 -11.823 -24.641 1.00 78.00 114 ASN A CA 1
ATOM 922 C C . ASN A 1 114 ? 14.116 -11.493 -23.361 1.00 78.00 114 ASN A C 1
ATOM 924 O O . ASN A 1 114 ? 13.481 -12.352 -22.753 1.00 78.00 114 ASN A O 1
ATOM 928 N N . ILE A 1 115 ? 14.093 -10.211 -23.002 1.00 75.06 115 ILE A N 1
ATOM 929 C CA . ILE A 1 115 ? 13.472 -9.721 -21.766 1.00 75.06 115 ILE A CA 1
ATOM 930 C C . ILE A 1 115 ? 11.931 -9.700 -21.792 1.00 75.06 115 ILE A C 1
ATOM 932 O O . ILE A 1 115 ? 11.315 -9.373 -20.784 1.00 75.06 115 ILE A O 1
ATOM 936 N N . ASN A 1 116 ? 11.293 -10.031 -22.923 1.00 65.50 116 ASN A N 1
ATOM 937 C CA . ASN A 1 116 ? 9.828 -10.053 -23.063 1.00 65.50 116 ASN A CA 1
ATOM 938 C C . ASN A 1 116 ? 9.195 -11.419 -22.732 1.00 65.50 116 ASN A C 1
ATOM 940 O O . ASN A 1 116 ? 7.991 -11.581 -22.905 1.00 65.50 116 ASN A O 1
ATOM 944 N N . THR A 1 117 ? 9.996 -12.405 -22.316 1.00 56.38 117 THR A N 1
ATOM 945 C CA . THR A 1 117 ? 9.541 -13.783 -22.037 1.00 56.38 117 THR A CA 1
ATOM 946 C C . THR A 1 117 ? 9.346 -14.093 -20.547 1.00 56.38 117 THR A C 1
ATOM 948 O O . THR A 1 117 ? 9.030 -15.232 -20.215 1.00 56.38 117 THR A O 1
ATOM 951 N N . ALA A 1 118 ? 9.501 -13.099 -19.66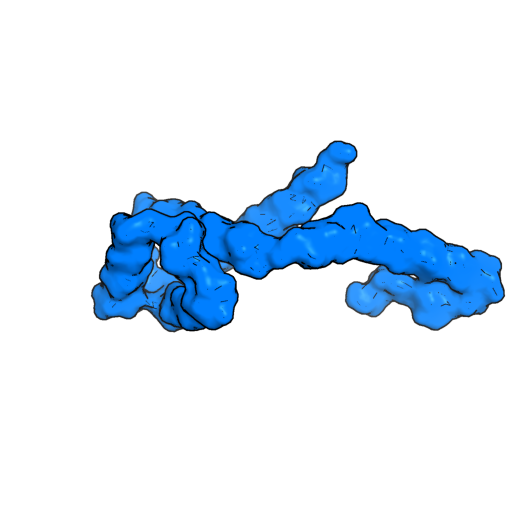2 1.00 43.41 118 ALA A N 1
ATOM 952 C CA . ALA A 1 118 ? 9.399 -13.236 -18.205 1.00 43.41 118 ALA A CA 1
ATOM 953 C C . ALA A 1 118 ? 8.225 -12.443 -17.614 1.00 43.41 118 ALA A C 1
ATOM 955 O O . ALA A 1 118 ? 7.956 -11.324 -18.113 1.00 43.41 118 ALA A O 1
#

Sequence (118 aa):
MASFISSSIIIMIQDVKMMFYLDSHYLARLRLEAMRRHVWFKALSSLERGLVDFVIKVVDKPRSLRLIEVLARIIVKVKRAMMSPLRRLMEEVGRPLAKRISAIALRWGNKSANINTA

Radius of gyration: 18.86 Å; chains: 1; bounding box: 46×28×47 Å

Foldseek 3Di:
DVLVVVVVVVLVVVLVVVLVVVFLVVLVVLCVLLVVVVNNVVQDDPVLNVLSVCCNPPPGDDPDPVSSVSVSVSSSSSVVSVCDPVNVCCSVPVVVVLVVVLVVCVVVVNPVSPPVPD

pLDDT: mean 75.33, std 16.73, range [31.17, 92.06]

Secondary structure (DSSP, 8-state):
-HHHHHHHHHHHHHHHHHHT---HHHHHHHHHHHHHTTHHHHHS-HHHHHHHHHHHHH-SS---HHHHHHHHHHHHHHHHHHS-HHHHHIIIIIHHHHHHHHHHHHHTT-GGG-TT--